Protein AF-A0A9X0LB83-F1 (afdb_monomer_lite)

Organism: NCBI:txid1003110

InterPro domains:
  IPR018727 Protein of unknown function DUF2267 [PF10025] (5-64)
  IPR038282 DUF2267 superfamily [G3DSA:1.10.490.110] (1-67)

Foldseek 3Di:
DDDPPDDPDDDDPVVVLVVQCVVVVDDSVCSLVVLLVVLQVCCVVDDVVVSVVVVVPHDPNCVVSNDHPPPPVPDPDPDD

Secondary structure (DSSP, 8-state):
-PPP--------HHHHHHHHHHHHT--HHHHHHHHHHHHHHHHHHS-HHHHHHHHHTS-GGGGGGSS---S---------

Radius of gyration: 15.32 Å; chains: 1; bounding box: 28×49×35 Å

pLDDT: mean 83.56, std 17.06, range [46.94, 97.88]

Structure (mmCIF, N/CA/C/O backbone):
data_AF-A0A9X0LB83-F1
#
_entry.id   AF-A0A9X0LB83-F1
#
loop_
_atom_site.group_PDB
_atom_site.id
_atom_site.type_symbol
_atom_site.label_atom_id
_atom_site.label_alt_id
_atom_site.label_comp_id
_atom_site.label_asym_id
_atom_site.label_entity_id
_atom_site.label_seq_id
_atom_site.pdbx_PDB_ins_code
_atom_site.Cartn_x
_atom_site.Cartn_y
_atom_site.Cartn_z
_atom_site.occupancy
_atom_site.B_iso_or_equiv
_atom_site.auth_seq_id
_atom_site.auth_comp_id
_atom_site.auth_asym_id
_atom_site.auth_atom_id
_atom_site.pdbx_PDB_model_num
AT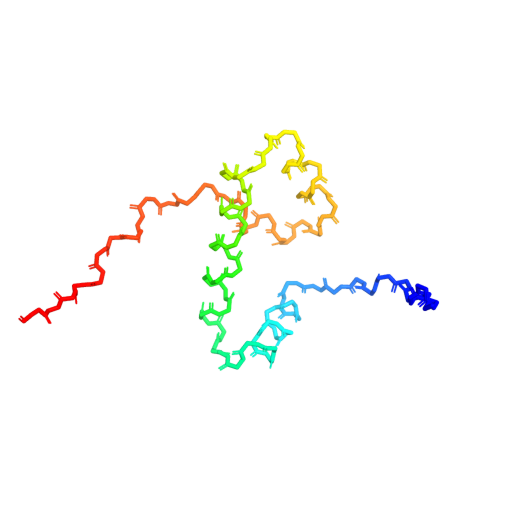OM 1 N N . MET A 1 1 ? 7.518 -28.995 7.263 1.00 46.94 1 MET A N 1
ATOM 2 C CA . MET A 1 1 ? 6.465 -27.969 7.133 1.00 46.94 1 MET A CA 1
ATOM 3 C C . MET A 1 1 ? 6.038 -27.949 5.674 1.00 46.94 1 MET A C 1
ATOM 5 O O . MET A 1 1 ? 6.858 -27.585 4.840 1.00 46.94 1 MET A O 1
ATOM 9 N N . ALA A 1 2 ? 4.852 -28.464 5.338 1.00 50.56 2 ALA A N 1
ATOM 10 C CA . ALA A 1 2 ? 4.356 -28.403 3.963 1.00 50.56 2 ALA A CA 1
ATOM 11 C C . ALA A 1 2 ? 4.129 -26.929 3.593 1.00 50.56 2 ALA A C 1
ATOM 13 O O . ALA A 1 2 ? 3.543 -26.189 4.382 1.00 50.56 2 ALA A O 1
ATOM 14 N N . ARG A 1 3 ? 4.647 -26.489 2.440 1.00 62.81 3 ARG A N 1
ATOM 15 C CA . ARG A 1 3 ? 4.316 -25.171 1.885 1.00 62.81 3 ARG A CA 1
ATOM 16 C C . ARG A 1 3 ? 2.795 -25.166 1.672 1.00 62.81 3 ARG A C 1
ATOM 18 O O . ARG A 1 3 ? 2.323 -26.134 1.075 1.00 62.81 3 ARG A O 1
ATOM 25 N N . PRO A 1 4 ? 2.041 -24.171 2.170 1.00 58.88 4 PRO A N 1
ATOM 26 C CA . PRO A 1 4 ? 0.610 -24.110 1.910 1.00 58.88 4 PRO A CA 1
ATOM 27 C C . PRO A 1 4 ? 0.393 -24.201 0.397 1.00 58.88 4 PRO A C 1
ATOM 29 O O . PRO A 1 4 ? 0.945 -23.403 -0.357 1.00 58.88 4 PRO A O 1
ATOM 32 N N . THR A 1 5 ? -0.326 -25.229 -0.047 1.00 59.34 5 THR A N 1
ATOM 33 C CA . THR A 1 5 ? -0.744 -25.475 -1.441 1.00 59.34 5 THR A CA 1
ATOM 34 C C . THR A 1 5 ? -1.897 -24.558 -1.853 1.00 59.34 5 THR A C 1
ATOM 36 O O . THR A 1 5 ? -2.720 -24.920 -2.684 1.00 59.34 5 THR A O 1
ATOM 39 N N . GLU A 1 6 ? -2.001 -23.390 -1.228 1.00 59.91 6 GLU A N 1
ATOM 40 C CA . GLU A 1 6 ? -3.047 -22.422 -1.507 1.00 59.91 6 GLU A CA 1
ATOM 41 C C . GLU A 1 6 ? -2.626 -21.649 -2.753 1.00 59.91 6 GLU A C 1
ATOM 43 O O . GLU A 1 6 ? -1.677 -20.860 -2.719 1.00 59.91 6 GLU A O 1
ATOM 48 N N . ASP A 1 7 ? -3.304 -21.908 -3.870 1.00 64.75 7 ASP A N 1
ATOM 49 C CA . ASP A 1 7 ? -3.288 -20.983 -4.993 1.00 64.75 7 ASP A CA 1
ATOM 50 C C . ASP A 1 7 ? -3.620 -19.582 -4.457 1.00 64.75 7 ASP A C 1
ATOM 52 O O . ASP A 1 7 ? -4.617 -19.427 -3.741 1.00 64.75 7 ASP A O 1
ATOM 56 N N . PRO A 1 8 ? -2.790 -18.561 -4.735 1.00 70.62 8 PRO A N 1
ATOM 57 C CA . PRO A 1 8 ? -3.047 -17.221 -4.243 1.00 70.62 8 PRO A CA 1
ATOM 58 C C . PRO A 1 8 ? -4.387 -16.737 -4.799 1.00 70.62 8 PRO A C 1
ATOM 60 O O . PRO A 1 8 ? -4.541 -16.516 -6.002 1.00 70.62 8 PRO A O 1
ATOM 63 N N . GLU A 1 9 ? -5.365 -16.582 -3.909 1.00 79.56 9 GLU A N 1
ATOM 64 C CA . GLU A 1 9 ? -6.659 -16.003 -4.242 1.00 79.56 9 GLU A CA 1
ATOM 65 C C . GLU A 1 9 ? -6.446 -14.574 -4.752 1.00 79.56 9 GLU A C 1
ATOM 67 O O . GLU A 1 9 ? -5.847 -13.739 -4.068 1.00 79.56 9 GLU A O 1
ATOM 72 N N . ARG A 1 10 ? -6.931 -14.285 -5.965 1.00 82.38 10 ARG A N 1
ATOM 73 C CA . ARG A 1 10 ? -6.962 -12.908 -6.463 1.00 82.38 10 ARG A CA 1
ATOM 74 C C . ARG A 1 10 ? -8.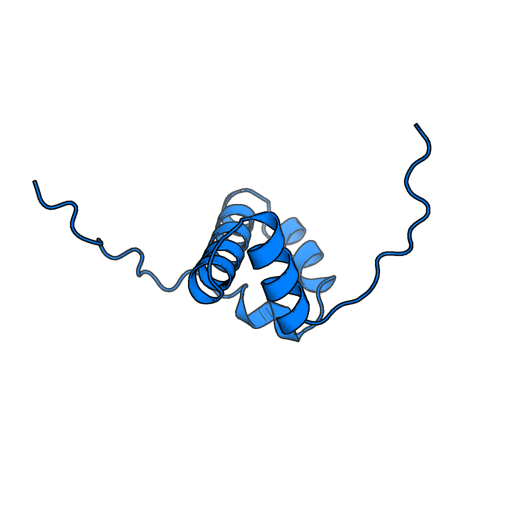087 -12.160 -5.767 1.00 82.38 10 ARG A C 1
ATOM 76 O O . ARG A 1 10 ? -9.239 -12.564 -5.869 1.00 82.38 10 ARG A O 1
ATOM 83 N N . PHE A 1 11 ? -7.747 -11.032 -5.165 1.00 89.50 11 PHE A N 1
ATOM 84 C CA . PHE A 1 11 ? -8.694 -10.090 -4.584 1.00 89.50 11 PHE A CA 1
ATOM 85 C C . PHE A 1 11 ? -8.447 -8.685 -5.139 1.00 89.50 11 PHE A C 1
ATOM 87 O O . PHE A 1 11 ? -7.344 -8.362 -5.592 1.00 89.50 11 PHE A O 1
ATOM 94 N N . GLY A 1 12 ? -9.491 -7.858 -5.109 1.00 93.00 12 GLY A N 1
ATOM 95 C CA . GLY A 1 12 ? -9.417 -6.456 -5.515 1.00 93.00 12 GLY A CA 1
ATOM 96 C C . GLY A 1 12 ? -8.844 -5.557 -4.419 1.00 93.00 12 GLY A C 1
ATOM 97 O O . GLY A 1 12 ? -8.593 -5.976 -3.288 1.00 93.00 12 GLY A O 1
ATOM 98 N N . LEU A 1 13 ? -8.676 -4.279 -4.730 1.00 93.94 13 LEU A N 1
ATOM 99 C CA . LEU A 1 13 ? -8.062 -3.302 -3.842 1.00 93.94 13 LEU A CA 1
ATOM 100 C C . LEU A 1 13 ? -8.925 -2.986 -2.615 1.00 93.94 13 LEU A C 1
ATOM 102 O O . LEU A 1 13 ? -8.394 -2.776 -1.526 1.00 93.94 13 LEU A O 1
ATOM 106 N N . ALA A 1 14 ? -10.250 -2.973 -2.772 1.00 94.44 14 ALA A N 1
ATOM 107 C CA . ALA A 1 14 ? -11.168 -2.779 -1.650 1.00 94.44 14 ALA A CA 1
ATOM 108 C C . ALA A 1 14 ? -10.980 -3.879 -0.594 1.00 94.44 14 ALA A C 1
ATOM 110 O O . ALA A 1 14 ? -10.725 -3.593 0.575 1.00 94.44 14 ALA A O 1
ATOM 111 N N . GLU A 1 15 ? -10.995 -5.137 -1.031 1.00 95.25 15 GLU A N 1
ATOM 112 C CA . GLU A 1 15 ? -10.782 -6.285 -0.153 1.00 95.25 15 GLU A CA 1
ATOM 113 C C . GLU A 1 15 ? -9.358 -6.311 0.419 1.00 95.25 15 GLU A C 1
ATOM 115 O O . GLU A 1 15 ? -9.155 -6.652 1.584 1.00 95.25 15 GLU 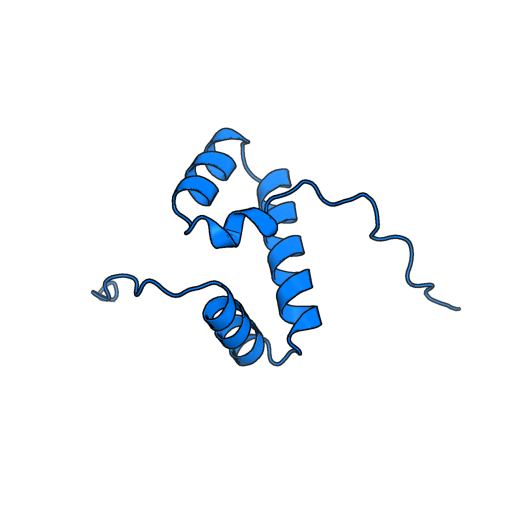A O 1
ATOM 120 N N . PHE A 1 16 ? -8.355 -5.898 -0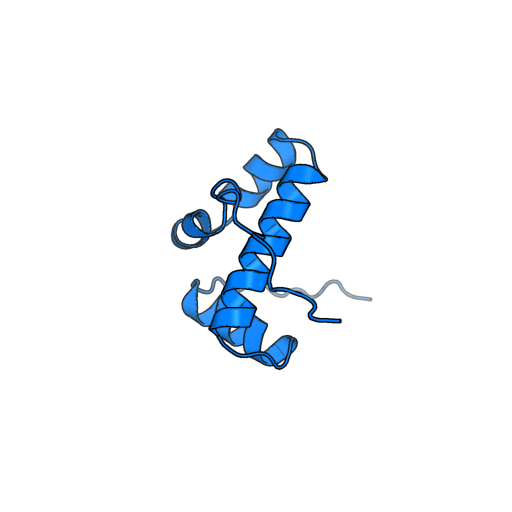.360 1.00 95.25 16 PHE A N 1
ATOM 121 C CA . PHE A 1 16 ? -7.005 -5.715 0.161 1.00 95.25 16 PHE A CA 1
ATOM 122 C C . PHE A 1 16 ? -6.995 -4.769 1.368 1.00 95.25 16 PHE A C 1
ATOM 124 O O . PHE A 1 16 ? -6.428 -5.118 2.406 1.00 95.25 16 PHE A O 1
ATOM 131 N N . PHE A 1 17 ? -7.657 -3.610 1.281 1.00 96.19 17 PHE A N 1
ATOM 132 C CA . PHE A 1 17 ? -7.740 -2.686 2.411 1.00 96.19 17 PHE A CA 1
ATOM 133 C C . PHE A 1 17 ? -8.555 -3.243 3.573 1.00 96.19 17 PHE A C 1
ATOM 135 O O . PHE A 1 17 ? -8.178 -3.016 4.719 1.00 96.19 17 PHE A O 1
ATOM 142 N N . GLU A 1 18 ? -9.628 -3.993 3.339 1.00 96.81 18 GLU A N 1
ATOM 143 C CA . GLU A 1 18 ? -10.354 -4.693 4.411 1.00 96.81 18 GLU A CA 1
ATOM 144 C C . GLU A 1 18 ? -9.458 -5.700 5.140 1.00 96.81 18 GLU A C 1
ATOM 146 O O . GLU A 1 18 ? -9.401 -5.718 6.372 1.00 96.81 18 GLU A O 1
ATOM 151 N N . ARG A 1 19 ? -8.675 -6.486 4.392 1.00 95.81 19 ARG A N 1
ATOM 152 C CA . ARG A 1 19 ? -7.708 -7.438 4.953 1.00 95.81 19 ARG A CA 1
ATOM 153 C C . ARG A 1 19 ? -6.610 -6.717 5.742 1.00 95.81 19 ARG A C 1
ATOM 155 O O . ARG A 1 19 ? -6.236 -7.188 6.815 1.00 95.81 19 ARG A O 1
ATOM 162 N N . VAL A 1 20 ? -6.105 -5.580 5.258 1.00 96.75 20 VAL A N 1
ATOM 163 C CA . VAL A 1 20 ? -5.111 -4.763 5.982 1.00 96.75 20 VAL A CA 1
ATOM 164 C C . VAL A 1 20 ? -5.706 -4.182 7.265 1.00 96.75 20 VAL A C 1
ATOM 166 O O . VAL A 1 20 ? -5.099 -4.339 8.322 1.00 96.75 20 VAL A O 1
ATOM 169 N N . GLN A 1 21 ? -6.897 -3.579 7.198 1.00 97.88 21 GLN A N 1
ATOM 170 C CA . GLN A 1 21 ? -7.617 -3.058 8.367 1.00 97.88 21 GLN A CA 1
ATOM 171 C C . GLN A 1 21 ? -7.809 -4.145 9.424 1.00 97.88 21 GLN A C 1
ATOM 173 O O . GLN A 1 21 ? -7.449 -3.952 10.582 1.00 97.88 21 GLN A O 1
ATOM 178 N N . SER A 1 22 ? -8.309 -5.314 9.014 1.00 97.44 22 SER A N 1
ATOM 179 C CA . SER A 1 22 ? -8.557 -6.446 9.907 1.00 97.44 22 SER A CA 1
ATOM 180 C C . SER A 1 22 ? -7.274 -6.959 10.569 1.00 97.44 22 SER A C 1
ATOM 182 O O . SER A 1 22 ? -7.263 -7.216 11.771 1.00 97.44 22 SER A O 1
ATOM 184 N N . ARG A 1 23 ? -6.174 -7.068 9.814 1.00 96.50 23 ARG A N 1
ATOM 185 C CA . ARG A 1 23 ? -4.892 -7.580 10.328 1.00 96.50 23 ARG A CA 1
ATOM 186 C C . ARG A 1 23 ? -4.160 -6.587 11.225 1.00 96.50 23 ARG A C 1
ATOM 188 O O . ARG A 1 23 ? -3.522 -7.007 12.185 1.00 96.50 23 ARG A O 1
ATOM 195 N N . ALA A 1 24 ? -4.208 -5.299 10.896 1.00 95.94 24 ALA A N 1
ATOM 196 C CA . ALA A 1 24 ? -3.495 -4.255 11.629 1.00 95.94 24 ALA A CA 1
ATOM 197 C C . ALA A 1 24 ? -4.342 -3.601 12.735 1.00 95.94 24 ALA A C 1
ATOM 199 O O . ALA A 1 24 ? -3.789 -2.904 13.581 1.00 95.94 24 ALA A O 1
ATOM 200 N N . GLY A 1 25 ? -5.663 -3.812 12.744 1.00 97.50 25 GLY A N 1
ATOM 201 C CA . GLY A 1 25 ? -6.579 -3.185 13.699 1.00 97.50 25 GLY A CA 1
ATOM 202 C C . GLY A 1 25 ? -6.697 -1.669 13.517 1.00 97.50 25 GLY A C 1
ATOM 203 O O . GLY A 1 25 ? -6.809 -0.942 14.501 1.00 97.50 25 GLY A O 1
ATOM 204 N N . VAL A 1 26 ? -6.627 -1.187 12.273 1.00 97.88 26 VAL A N 1
ATOM 205 C CA . VAL A 1 26 ? -6.629 0.247 11.928 1.00 97.88 26 VAL A CA 1
ATOM 206 C C . VAL A 1 26 ? -7.823 0.608 11.049 1.00 97.88 26 VAL A C 1
ATOM 208 O O . VAL A 1 26 ? -8.438 -0.268 10.442 1.00 97.88 26 VAL A O 1
ATOM 211 N N . ASP A 1 27 ? -8.141 1.901 10.958 1.00 96.94 27 ASP A N 1
ATOM 212 C CA . ASP A 1 27 ? -9.179 2.391 10.049 1.00 96.94 27 ASP A CA 1
ATOM 213 C C . ASP A 1 27 ? -8.745 2.354 8.571 1.00 96.94 27 ASP A C 1
ATOM 215 O O . ASP A 1 27 ? -7.566 2.209 8.235 1.00 96.94 27 ASP A O 1
ATOM 219 N N . HIS A 1 28 ? -9.718 2.510 7.672 1.00 94.25 28 HIS A N 1
ATOM 220 C CA . HIS A 1 28 ? -9.517 2.462 6.224 1.00 94.25 28 HIS A CA 1
ATOM 221 C C . HIS A 1 28 ? -8.499 3.489 5.704 1.00 94.25 28 HIS A C 1
ATOM 223 O O . HIS A 1 28 ? -7.706 3.175 4.812 1.00 94.25 28 HIS A O 1
ATOM 229 N N . GLN A 1 29 ? -8.503 4.713 6.237 1.00 95.12 29 GLN A N 1
ATOM 230 C CA . GLN A 1 29 ? -7.572 5.756 5.812 1.00 95.12 29 GLN A CA 1
ATOM 231 C C . GLN A 1 29 ? -6.145 5.385 6.227 1.00 95.12 29 GLN A C 1
ATOM 233 O O . GLN A 1 29 ? -5.241 5.426 5.396 1.00 95.12 29 GLN A O 1
ATOM 238 N N . VAL A 1 30 ? -5.951 4.935 7.470 1.00 96.44 30 VAL A N 1
ATOM 239 C CA . VAL A 1 30 ? -4.649 4.476 7.975 1.00 96.44 30 VAL A CA 1
ATOM 240 C C . VAL A 1 30 ? -4.161 3.238 7.219 1.00 96.44 30 VAL A C 1
ATOM 242 O O . VAL A 1 30 ? -2.979 3.156 6.894 1.00 96.44 30 VAL A O 1
ATOM 245 N N . ALA A 1 31 ? -5.045 2.298 6.876 1.00 96.94 31 ALA A N 1
ATOM 246 C CA . ALA A 1 31 ? -4.700 1.146 6.042 1.00 96.94 31 ALA A CA 1
ATOM 247 C C . ALA A 1 31 ? -4.248 1.567 4.634 1.00 96.94 31 ALA A C 1
ATOM 249 O O . ALA A 1 31 ? -3.254 1.049 4.120 1.00 96.94 31 ALA A O 1
ATOM 250 N N . THR A 1 32 ? -4.947 2.532 4.030 1.00 94.44 32 THR A N 1
ATOM 251 C CA . THR A 1 32 ? -4.612 3.070 2.704 1.00 94.44 32 THR A CA 1
ATOM 252 C C . THR A 1 32 ? -3.259 3.779 2.715 1.00 94.44 32 THR A C 1
ATOM 254 O O . THR A 1 32 ? -2.394 3.490 1.885 1.00 94.44 32 THR A O 1
ATOM 257 N N . ASP A 1 33 ? -3.054 4.680 3.676 1.00 94.50 33 ASP A N 1
ATOM 258 C CA . ASP A 1 33 ? -1.809 5.433 3.828 1.00 94.50 33 ASP A CA 1
ATOM 259 C C . ASP A 1 33 ? -0.637 4.512 4.188 1.00 94.50 33 ASP A C 1
ATOM 261 O O . ASP A 1 33 ? 0.455 4.648 3.636 1.0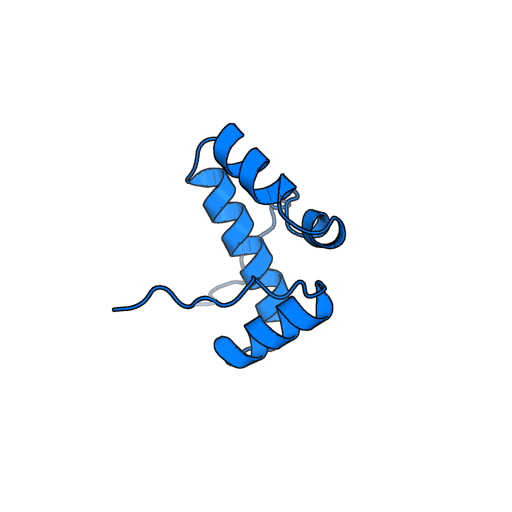0 94.50 33 ASP A O 1
ATOM 265 N N . GLY A 1 34 ? -0.871 3.529 5.060 1.00 95.38 34 GLY A N 1
ATOM 266 C CA . GLY A 1 34 ? 0.114 2.522 5.439 1.00 95.38 34 GLY A CA 1
ATOM 267 C C . GLY A 1 34 ? 0.548 1.655 4.259 1.00 95.38 34 GLY A C 1
ATOM 268 O O . GLY A 1 34 ? 1.744 1.455 4.056 1.00 95.38 34 GLY A O 1
ATOM 269 N N . ALA A 1 35 ? -0.393 1.194 3.430 1.00 95.19 35 ALA A N 1
ATOM 270 C CA . ALA A 1 35 ? -0.072 0.419 2.233 1.00 95.19 35 ALA A CA 1
ATOM 271 C C . ALA A 1 35 ? 0.785 1.218 1.236 1.00 95.19 35 ALA A C 1
ATOM 273 O O . ALA A 1 35 ? 1.771 0.691 0.716 1.00 95.19 35 ALA A O 1
ATOM 274 N N . ARG A 1 36 ? 0.458 2.500 1.011 1.00 94.50 36 ARG A N 1
ATOM 275 C CA . ARG A 1 36 ? 1.290 3.402 0.193 1.00 94.50 36 ARG A CA 1
ATOM 276 C C . ARG A 1 36 ? 2.687 3.563 0.781 1.00 94.50 36 ARG A C 1
ATOM 278 O O . ARG A 1 36 ? 3.667 3.395 0.065 1.00 94.50 36 ARG A O 1
ATOM 285 N N . ALA A 1 37 ? 2.778 3.825 2.084 1.00 95.00 37 ALA A N 1
ATOM 286 C CA . ALA A 1 37 ? 4.055 4.001 2.765 1.00 95.00 37 ALA A CA 1
ATOM 287 C C . ALA A 1 37 ? 4.957 2.763 2.630 1.00 95.00 37 ALA A C 1
ATOM 289 O O . ALA A 1 37 ? 6.143 2.908 2.353 1.00 95.00 37 ALA A O 1
ATOM 290 N N . VAL A 1 38 ? 4.400 1.554 2.754 1.00 94.62 38 VAL A N 1
ATOM 291 C CA . VAL A 1 38 ? 5.148 0.303 2.549 1.00 94.62 38 VAL A CA 1
ATOM 292 C C . VAL A 1 38 ? 5.666 0.191 1.115 1.00 94.62 38 VAL A C 1
ATOM 294 O O . VAL A 1 38 ? 6.840 -0.117 0.917 1.00 94.62 38 VAL A O 1
ATOM 297 N N . LEU A 1 39 ? 4.828 0.461 0.109 1.00 94.06 39 LEU A N 1
ATOM 298 C CA . LEU A 1 39 ? 5.243 0.405 -1.297 1.00 94.06 39 LEU A CA 1
ATOM 299 C C . LEU A 1 39 ? 6.311 1.455 -1.630 1.00 94.06 39 LEU A C 1
ATOM 301 O O . LEU A 1 39 ? 7.222 1.164 -2.405 1.00 94.06 39 LEU A O 1
ATOM 305 N N . ASP A 1 40 ? 6.245 2.638 -1.021 1.00 93.00 40 ASP A N 1
ATOM 306 C CA . ASP A 1 40 ? 7.292 3.655 -1.130 1.00 93.00 40 ASP A CA 1
ATOM 307 C C . ASP A 1 40 ? 8.603 3.196 -0.488 1.00 93.00 40 ASP A C 1
ATOM 309 O O . ASP A 1 40 ? 9.652 3.271 -1.124 1.00 93.00 40 ASP A O 1
ATOM 313 N N . THR A 1 41 ? 8.560 2.642 0.726 1.00 94.19 41 THR A N 1
ATOM 314 C CA . THR A 1 41 ? 9.758 2.098 1.380 1.00 94.19 41 THR A CA 1
ATOM 315 C C . THR A 1 41 ? 10.388 0.973 0.561 1.00 94.19 41 THR A C 1
ATOM 317 O O . THR A 1 41 ? 11.611 0.914 0.438 1.00 94.19 41 THR A O 1
ATOM 320 N N . LEU A 1 42 ? 9.580 0.093 -0.040 1.00 94.06 42 LEU A N 1
ATOM 321 C CA . LEU A 1 42 ? 10.089 -0.959 -0.922 1.00 94.06 42 LEU A CA 1
ATOM 322 C C . LEU A 1 42 ? 10.795 -0.370 -2.143 1.00 94.06 42 LEU A C 1
ATOM 324 O O . LEU A 1 42 ? 11.893 -0.813 -2.463 1.00 94.06 42 LEU A O 1
ATOM 328 N N . ARG A 1 43 ? 10.219 0.657 -2.775 1.00 92.69 43 ARG A N 1
ATOM 329 C CA . ARG A 1 43 ? 10.826 1.364 -3.912 1.00 92.69 43 ARG A CA 1
ATOM 330 C C . ARG A 1 43 ? 12.198 1.952 -3.576 1.00 92.69 43 ARG A C 1
ATOM 332 O O . ARG A 1 43 ? 13.083 1.935 -4.424 1.00 92.69 43 ARG A O 1
ATOM 339 N N . GLU A 1 44 ? 12.360 2.479 -2.364 1.00 92.50 44 GLU A N 1
ATOM 340 C CA . GLU A 1 44 ? 13.622 3.049 -1.872 1.00 92.50 44 GLU A CA 1
ATOM 341 C C . GLU A 1 44 ? 14.643 1.970 -1.472 1.00 92.50 44 GLU A C 1
ATOM 343 O O . GLU A 1 44 ? 15.849 2.196 -1.556 1.00 92.50 44 GLU A O 1
ATOM 348 N N . SER A 1 45 ? 14.167 0.799 -1.039 1.00 95.94 45 SER A N 1
ATOM 349 C CA . SER A 1 45 ? 15.007 -0.252 -0.450 1.00 95.94 45 SER A CA 1
ATOM 350 C C . SER A 1 45 ? 15.508 -1.293 -1.453 1.00 95.94 45 SER A C 1
ATOM 352 O O . SER A 1 45 ? 16.530 -1.934 -1.204 1.00 95.94 45 SER A O 1
ATOM 354 N N . VAL A 1 46 ? 14.795 -1.506 -2.563 1.00 94.12 46 VAL A N 1
ATOM 355 C CA . VAL A 1 46 ? 15.125 -2.530 -3.574 1.00 94.12 46 VAL A CA 1
ATOM 356 C C . VAL A 1 46 ? 15.545 -1.895 -4.898 1.00 94.12 46 VAL A C 1
ATOM 358 O O . VAL A 1 46 ? 15.381 -0.694 -5.115 1.00 94.12 46 VAL A O 1
ATOM 361 N N . ARG A 1 47 ? 16.099 -2.685 -5.826 1.00 96.00 47 ARG A N 1
ATOM 362 C CA . ARG A 1 47 ? 16.465 -2.146 -7.141 1.00 96.00 47 ARG A CA 1
ATOM 363 C C . ARG A 1 47 ? 15.210 -1.799 -7.935 1.00 96.00 47 ARG A C 1
ATOM 365 O O . ARG A 1 47 ? 14.226 -2.532 -7.908 1.00 96.00 47 ARG A O 1
ATOM 372 N N . ALA A 1 48 ? 15.296 -0.755 -8.759 1.00 92.75 48 ALA A N 1
ATOM 373 C CA . ALA A 1 48 ? 14.183 -0.305 -9.598 1.00 92.75 48 ALA A CA 1
ATOM 374 C C . ALA A 1 48 ? 13.558 -1.43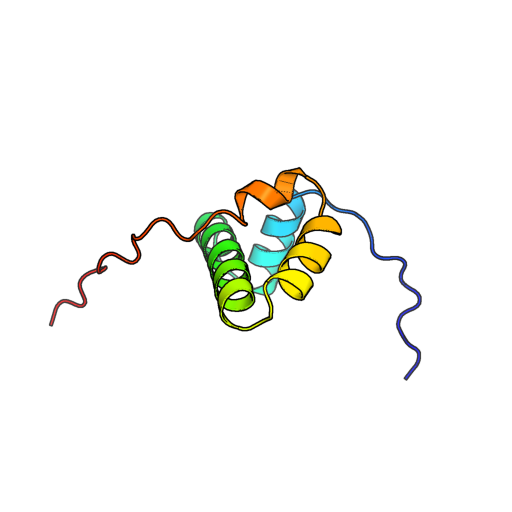1 -10.447 1.00 92.75 48 ALA A C 1
ATOM 376 O O . ALA A 1 48 ? 12.338 -1.495 -10.575 1.00 92.75 48 ALA A O 1
ATOM 377 N N . LYS A 1 49 ? 14.380 -2.350 -10.979 1.00 94.81 49 LYS A N 1
ATOM 378 C CA . LYS A 1 49 ? 13.890 -3.515 -11.730 1.00 94.81 49 LYS A CA 1
ATOM 379 C C . LYS A 1 49 ? 13.064 -4.464 -10.855 1.00 94.81 49 LYS A C 1
ATOM 381 O O . LYS A 1 49 ? 11.986 -4.864 -11.263 1.00 94.81 49 LYS A O 1
ATOM 386 N N . GLU A 1 50 ? 13.556 -4.803 -9.666 1.00 95.62 50 GLU A N 1
ATOM 387 C CA . GLU A 1 50 ? 12.882 -5.731 -8.743 1.00 95.62 50 GLU A CA 1
ATOM 388 C C . GLU A 1 50 ? 11.547 -5.149 -8.254 1.00 95.62 50 GLU A C 1
ATOM 390 O O . GLU A 1 50 ? 10.545 -5.860 -8.165 1.00 95.62 50 GLU A O 1
ATOM 395 N N . TYR A 1 51 ? 11.511 -3.837 -8.001 1.00 95.25 51 TYR A N 1
ATOM 396 C CA . TYR A 1 51 ? 10.274 -3.126 -7.688 1.00 95.25 51 TYR A CA 1
ATOM 397 C C . TYR A 1 51 ? 9.284 -3.169 -8.858 1.00 95.25 51 TYR A C 1
ATOM 399 O O . TYR A 1 51 ? 8.123 -3.522 -8.664 1.00 95.25 51 TYR A O 1
ATOM 407 N N . GLY A 1 52 ? 9.748 -2.855 -10.073 1.00 93.94 52 GLY A N 1
ATOM 408 C CA . GLY A 1 52 ? 8.927 -2.898 -11.284 1.00 93.94 52 GLY A CA 1
ATOM 409 C C . GLY A 1 52 ? 8.335 -4.283 -11.541 1.00 93.94 52 GLY A C 1
ATOM 410 O O . GLY A 1 52 ? 7.126 -4.397 -11.714 1.00 93.94 52 GLY A O 1
ATOM 411 N N . ASP A 1 53 ? 9.163 -5.330 -11.461 1.00 95.44 53 ASP A N 1
ATOM 412 C CA . ASP A 1 53 ? 8.727 -6.722 -11.614 1.00 95.44 53 ASP A CA 1
ATOM 413 C C . ASP A 1 53 ? 7.656 -7.094 -10.566 1.00 95.44 53 ASP A C 1
ATOM 415 O O . ASP A 1 53 ? 6.734 -7.843 -10.868 1.00 95.44 53 ASP A O 1
ATOM 419 N N . THR A 1 54 ? 7.743 -6.558 -9.341 1.00 92.69 54 THR A N 1
ATOM 420 C CA . THR A 1 54 ? 6.753 -6.804 -8.276 1.00 92.69 54 THR A CA 1
ATOM 421 C C . THR A 1 54 ? 5.426 -6.093 -8.549 1.00 92.69 54 THR A C 1
ATOM 423 O O . THR A 1 54 ? 4.365 -6.690 -8.385 1.00 92.69 54 THR A O 1
ATOM 426 N N . VAL A 1 55 ? 5.469 -4.824 -8.967 1.00 93.00 55 VAL A N 1
ATOM 427 C CA . VAL A 1 55 ? 4.267 -4.030 -9.278 1.00 93.00 55 VAL A CA 1
ATOM 428 C C . VAL A 1 55 ? 3.510 -4.597 -10.482 1.00 93.00 55 VAL A C 1
ATOM 430 O O . VAL A 1 55 ? 2.280 -4.568 -10.493 1.00 93.00 55 VAL A O 1
ATOM 433 N N . ASP A 1 56 ? 4.224 -5.161 -11.457 1.00 92.75 56 ASP A N 1
ATOM 434 C CA . ASP A 1 56 ? 3.641 -5.793 -12.649 1.00 92.75 56 ASP A CA 1
ATOM 435 C C . ASP A 1 56 ? 2.809 -7.050 -12.325 1.00 92.75 56 ASP A C 1
ATOM 437 O O . ASP A 1 56 ? 1.862 -7.374 -13.036 1.00 92.75 56 ASP A O 1
ATOM 441 N N . GLN A 1 57 ? 3.093 -7.726 -11.204 1.00 90.94 57 GLN A N 1
ATOM 442 C CA . GLN A 1 57 ? 2.301 -8.874 -10.736 1.00 90.94 57 GLN A CA 1
ATOM 443 C C . GLN A 1 57 ? 0.980 -8.471 -10.063 1.00 90.94 57 GLN A C 1
ATOM 445 O O . GLN A 1 57 ? 0.139 -9.333 -9.792 1.00 90.94 57 GLN A O 1
ATOM 450 N N . LEU A 1 58 ? 0.794 -7.187 -9.740 1.00 90.44 58 LEU A N 1
ATOM 451 C CA . LEU A 1 58 ? -0.409 -6.709 -9.068 1.00 90.44 58 LEU A CA 1
ATOM 452 C C . LEU A 1 58 ? -1.511 -6.366 -10.081 1.00 90.44 58 LEU A C 1
ATOM 454 O O . LEU A 1 58 ? -1.218 -5.856 -11.165 1.00 90.44 58 LEU A O 1
ATOM 458 N N . PRO A 1 59 ? -2.795 -6.558 -9.722 1.00 90.75 59 PRO A N 1
ATOM 459 C CA . PRO A 1 59 ? -3.900 -6.027 -10.511 1.00 90.75 59 PRO A CA 1
ATOM 460 C C . PRO A 1 59 ? -3.751 -4.513 -10.736 1.00 90.75 59 PRO A C 1
ATOM 462 O O . PRO A 1 59 ? -3.307 -3.784 -9.849 1.00 90.75 59 PRO A O 1
ATOM 465 N N . GLN A 1 60 ? -4.162 -4.022 -11.909 1.00 89.94 60 GLN A N 1
ATOM 466 C CA . GLN A 1 60 ? -3.937 -2.630 -12.336 1.00 89.94 60 GLN A CA 1
ATOM 467 C C . GLN A 1 60 ? -4.476 -1.577 -11.348 1.00 89.94 60 GLN A C 1
ATOM 469 O O . GLN A 1 60 ? -3.908 -0.495 -11.216 1.00 89.94 60 GLN A O 1
ATOM 474 N N . GLU A 1 61 ? -5.539 -1.895 -10.608 1.00 91.31 61 GLU A N 1
ATOM 475 C CA . GLU A 1 61 ? -6.092 -1.028 -9.561 1.00 91.31 61 GLU A CA 1
ATOM 476 C C . GLU A 1 61 ? -5.091 -0.691 -8.438 1.00 91.31 61 GLU A C 1
ATOM 478 O O . GLU A 1 61 ? -5.207 0.365 -7.822 1.00 91.31 61 GLU A O 1
ATOM 483 N N . PHE A 1 62 ? -4.065 -1.517 -8.200 1.00 92.19 62 PHE A N 1
ATOM 484 C CA . PHE A 1 62 ? -3.039 -1.278 -7.175 1.00 92.19 62 PHE A CA 1
ATOM 485 C C . PHE A 1 62 ? -2.018 -0.211 -7.580 1.00 92.19 62 PHE A C 1
ATOM 487 O O . PHE A 1 62 ? -1.351 0.359 -6.716 1.00 92.19 62 PHE A O 1
ATOM 494 N N . TRP A 1 63 ? -1.900 0.109 -8.870 1.00 90.44 63 TRP A N 1
ATOM 495 C CA . TRP A 1 63 ? -0.896 1.058 -9.366 1.00 90.44 63 TRP A CA 1
ATOM 496 C C . TRP A 1 63 ? -1.130 2.487 -8.851 1.00 90.44 63 TRP A C 1
ATOM 498 O O . TRP A 1 63 ? -0.209 3.300 -8.789 1.00 90.44 63 TRP A O 1
ATOM 508 N N . GLN A 1 64 ? -2.339 2.794 -8.371 1.00 90.62 64 GLN A N 1
ATOM 509 C CA . GLN A 1 64 ? -2.616 4.060 -7.683 1.00 90.62 64 GLN A CA 1
ATOM 510 C C . GLN A 1 64 ? -1.901 4.201 -6.325 1.00 90.62 64 GLN A C 1
ATOM 512 O O . GLN A 1 64 ? -1.902 5.281 -5.729 1.00 90.62 64 GLN A O 1
ATOM 517 N N . LEU A 1 65 ? -1.314 3.116 -5.809 1.00 90.75 65 LEU A N 1
ATOM 518 C CA . LEU A 1 65 ? -0.500 3.110 -4.594 1.00 90.75 65 LEU A CA 1
ATOM 519 C C . LEU A 1 65 ? 1.004 3.181 -4.881 1.00 90.75 65 LEU A C 1
ATOM 521 O O . LEU A 1 65 ? 1.784 3.357 -3.953 1.00 90.75 65 LEU A O 1
ATOM 525 N N . THR A 1 66 ? 1.414 3.052 -6.146 1.00 87.31 66 THR A N 1
ATOM 526 C CA . THR A 1 66 ? 2.822 2.952 -6.554 1.00 87.31 66 THR A CA 1
ATOM 527 C C . THR A 1 66 ? 3.351 4.243 -7.177 1.00 87.31 66 THR A C 1
ATOM 529 O O . THR A 1 66 ? 4.465 4.250 -7.694 1.00 87.31 66 THR A O 1
ATOM 532 N N . GLY A 1 67 ? 2.610 5.353 -7.131 1.00 74.00 67 GLY A N 1
ATOM 533 C CA . GLY A 1 67 ? 3.124 6.672 -7.521 1.00 74.00 67 GLY A CA 1
ATOM 534 C C . GLY A 1 67 ? 4.230 7.151 -6.571 1.00 74.00 67 GLY A C 1
ATOM 535 O O . GLY A 1 67 ? 4.257 6.701 -5.428 1.00 74.00 67 GLY A O 1
ATOM 536 N N . PRO A 1 68 ? 5.157 8.025 -7.008 1.00 63.16 68 PRO A N 1
ATOM 537 C CA . PRO A 1 68 ? 6.141 8.603 -6.103 1.00 63.16 68 PRO A CA 1
ATOM 538 C C . PRO A 1 68 ? 5.411 9.293 -4.955 1.00 63.16 68 PRO A C 1
ATOM 540 O O . PRO A 1 68 ? 4.425 10.000 -5.189 1.00 63.16 68 PRO A O 1
ATOM 543 N N . ARG A 1 69 ? 5.902 9.096 -3.730 1.00 59.22 69 ARG A N 1
ATOM 544 C CA . ARG A 1 69 ? 5.462 9.840 -2.557 1.00 59.22 69 ARG A CA 1
ATOM 545 C C . ARG A 1 69 ? 5.401 11.326 -2.896 1.00 59.22 69 ARG A C 1
ATOM 547 O O . ARG A 1 69 ? 6.432 11.991 -2.969 1.00 59.22 69 ARG A O 1
ATOM 554 N N . ALA A 1 70 ? 4.199 11.855 -3.110 1.00 53.72 70 ALA A N 1
ATOM 555 C CA . ALA A 1 70 ? 4.015 13.290 -3.213 1.00 53.72 70 ALA A CA 1
ATOM 556 C C . ALA A 1 70 ? 4.508 13.864 -1.883 1.00 53.72 70 ALA A C 1
ATOM 558 O O . ALA A 1 70 ? 3.984 13.500 -0.836 1.00 53.72 70 ALA A O 1
ATOM 559 N N . GLU A 1 71 ? 5.572 14.658 -1.952 1.00 48.66 71 GLU A N 1
ATOM 560 C CA . GLU A 1 71 ? 6.474 15.205 -0.927 1.00 48.66 71 GLU A CA 1
ATOM 561 C C . GLU A 1 71 ? 5.788 15.850 0.313 1.00 48.66 71 GLU A C 1
ATOM 563 O O . GLU A 1 71 ? 5.996 17.014 0.657 1.00 48.66 71 GLU A O 1
ATOM 568 N N . ARG A 1 72 ? 4.895 15.124 1.001 1.00 48.09 72 ARG A N 1
ATOM 569 C CA . ARG A 1 72 ? 3.982 15.653 2.028 1.00 48.09 72 ARG A CA 1
ATOM 570 C C . ARG A 1 72 ? 3.798 14.742 3.236 1.00 48.09 72 ARG A C 1
ATOM 572 O O . ARG A 1 72 ? 2.750 14.768 3.873 1.00 48.09 72 ARG A O 1
ATOM 579 N N . LEU A 1 73 ? 4.869 14.108 3.702 1.00 51.81 73 LEU A N 1
ATOM 580 C CA . LEU A 1 73 ? 5.024 13.950 5.156 1.00 51.81 73 LEU A CA 1
ATOM 581 C C . LEU A 1 73 ? 5.441 15.308 5.760 1.00 51.81 73 LEU A C 1
ATOM 583 O O . LEU A 1 73 ? 6.434 15.438 6.465 1.00 51.81 73 LEU A O 1
ATOM 587 N N . GLN A 1 74 ? 4.685 16.355 5.416 1.00 47.75 74 GLN A N 1
ATOM 588 C CA . GLN A 1 74 ? 4.786 17.686 5.988 1.00 47.75 74 GLN A CA 1
ATOM 589 C C . GLN A 1 74 ? 4.173 17.592 7.383 1.00 47.75 74 GLN A C 1
ATOM 591 O O . GLN A 1 74 ? 2.964 17.699 7.564 1.00 47.75 74 GLN A O 1
ATOM 596 N N . THR A 1 75 ? 5.043 17.288 8.347 1.00 53.22 75 THR A N 1
ATOM 597 C CA . THR A 1 75 ? 5.029 17.860 9.697 1.00 53.22 75 THR A CA 1
ATOM 598 C C . THR A 1 75 ? 3.645 17.931 10.342 1.00 53.22 75 THR A C 1
ATOM 600 O O . THR A 1 75 ? 3.079 19.012 10.515 1.00 53.22 75 THR A O 1
ATOM 603 N N . ARG A 1 76 ? 3.104 16.787 10.776 1.00 51.22 76 ARG A N 1
ATOM 604 C CA . ARG A 1 76 ? 2.127 16.822 11.871 1.00 51.22 76 ARG A CA 1
ATOM 605 C C . ARG A 1 76 ? 2.914 17.282 13.095 1.00 51.22 76 ARG A C 1
ATOM 607 O O . ARG A 1 76 ? 3.741 16.529 13.600 1.00 51.22 76 ARG A O 1
ATOM 614 N N . GLY A 1 77 ? 2.749 18.556 13.449 1.00 55.88 77 GLY A N 1
ATOM 615 C CA . GLY A 1 77 ? 3.466 19.211 14.533 1.00 55.88 77 GLY A CA 1
ATOM 616 C C . GLY A 1 77 ? 3.428 18.363 15.797 1.00 55.88 77 GLY A C 1
ATOM 617 O O . GLY A 1 77 ? 2.372 18.166 16.392 1.00 55.88 77 GLY A O 1
ATOM 618 N N . VAL A 1 78 ? 4.597 17.868 16.192 1.00 60.03 78 VAL A N 1
ATOM 619 C CA . VAL A 1 78 ? 4.855 17.482 17.574 1.00 60.03 78 VAL A CA 1
ATOM 620 C C . VAL A 1 78 ? 4.936 18.801 18.330 1.00 60.03 78 VAL A C 1
ATOM 622 O O . VAL A 1 78 ? 5.967 19.468 18.320 1.00 60.03 78 VAL A O 1
ATOM 625 N N . GLY A 1 79 ? 3.799 19.238 18.868 1.00 55.69 79 GLY A N 1
ATOM 626 C CA . GLY A 1 79 ? 3.767 20.324 19.835 1.00 55.69 79 GLY A CA 1
ATOM 627 C C . GLY A 1 79 ? 4.448 19.843 21.109 1.00 55.69 79 GLY A C 1
ATOM 628 O O . GLY A 1 79 ? 3.935 18.945 21.774 1.00 55.69 79 GLY A O 1
ATOM 629 N N . THR A 1 80 ? 5.628 20.389 21.384 1.00 56.09 80 THR A N 1
ATOM 630 C CA . THR A 1 80 ? 6.163 20.546 22.744 1.00 56.09 80 THR A CA 1
ATOM 631 C C . THR A 1 80 ? 5.347 21.562 23.518 1.00 56.09 80 THR A C 1
ATOM 633 O O . THR A 1 80 ? 4.977 22.582 22.889 1.00 56.09 80 THR A O 1
#

Sequence (80 aa):
MARPTEDPERFGLAEFFERVQSRAGVDHQVATDGARAVLDTLRESVRAKEYGDTVDQLPQEFWQLTGPRAERLQTRGVGT